Protein AF-A0A6I1KID7-F1 (afdb_monomer)

Secondary structure (DSSP, 8-state):
-HHHHHHHHHHHHTTSSSSHHHHHHHHHHHHHHHHHHHHHHHHHHHHHHHHHHHHH---HHHHHHHHHHHHHHHHHHHHHHHHHHT-

Foldseek 3Di:
DVVVVVVVVVVVVVVPPPDPVVVVVVVVLVVVLVVLVVVLVVLVVVLVVLVVVVVVDVDPVSVVVNVVSVVVSVVSVVVSVVSVVVD

Mean predicted aligned error: 11.1 Å

Radius of gyration: 25.12 Å; Cα contacts (8 Å, |Δi|>4): 26; chains: 1; bounding box: 54×16×75 Å

Structure (mmCIF, N/CA/C/O backbone):
data_AF-A0A6I1KID7-F1
#
_entry.id   AF-A0A6I1KID7-F1
#
loop_
_atom_site.group_PDB
_atom_site.id
_atom_site.type_symbol
_atom_site.label_atom_id
_atom_site.label_alt_id
_atom_site.label_comp_id
_atom_site.label_asym_id
_atom_site.label_entity_id
_atom_site.label_seq_id
_atom_site.pdbx_PDB_ins_code
_atom_site.Cartn_x
_atom_site.Cartn_y
_atom_site.Cartn_z
_atom_site.occupancy
_atom_site.B_iso_or_equiv
_atom_site.auth_seq_id
_atom_site.auth_comp_id
_atom_site.auth_asym_id
_atom_site.auth_atom_id
_atom_site.pdbx_PDB_model_num
ATOM 1 N N . MET A 1 1 ? 35.363 1.484 -56.879 1.00 53.66 1 MET A N 1
ATOM 2 C CA . MET A 1 1 ? 35.778 1.434 -55.453 1.00 53.66 1 MET A CA 1
ATOM 3 C C . MET A 1 1 ? 35.250 2.615 -54.632 1.00 53.66 1 MET A C 1
ATOM 5 O O . MET A 1 1 ? 34.654 2.371 -53.594 1.00 53.66 1 MET A O 1
ATOM 9 N N . LYS A 1 2 ? 35.340 3.865 -55.117 1.00 46.28 2 LYS A N 1
ATOM 10 C CA . LYS A 1 2 ? 34.871 5.075 -54.400 1.00 46.28 2 LYS A CA 1
ATOM 11 C C . LYS A 1 2 ? 33.395 5.042 -53.942 1.00 46.28 2 LYS A C 1
ATOM 13 O O . LYS A 1 2 ? 33.104 5.415 -52.818 1.00 46.28 2 LYS A O 1
ATOM 18 N N . LYS A 1 3 ? 32.476 4.500 -54.756 1.00 45.19 3 LYS A N 1
ATOM 19 C CA . LYS A 1 3 ? 31.036 4.407 -54.418 1.00 45.19 3 LYS A CA 1
ATOM 20 C C . LYS A 1 3 ? 30.708 3.408 -53.292 1.00 45.19 3 LYS A C 1
ATOM 22 O O . LYS A 1 3 ? 29.739 3.608 -52.578 1.00 45.19 3 LYS A O 1
ATOM 27 N N . ARG A 1 4 ? 31.520 2.355 -53.110 1.00 54.28 4 ARG A N 1
ATOM 28 C CA . ARG A 1 4 ? 31.323 1.336 -52.056 1.00 54.28 4 ARG A CA 1
ATOM 29 C C . ARG A 1 4 ? 31.806 1.818 -50.685 1.00 54.28 4 ARG A C 1
ATOM 31 O O . ARG A 1 4 ? 31.202 1.473 -49.682 1.00 54.28 4 ARG A O 1
AT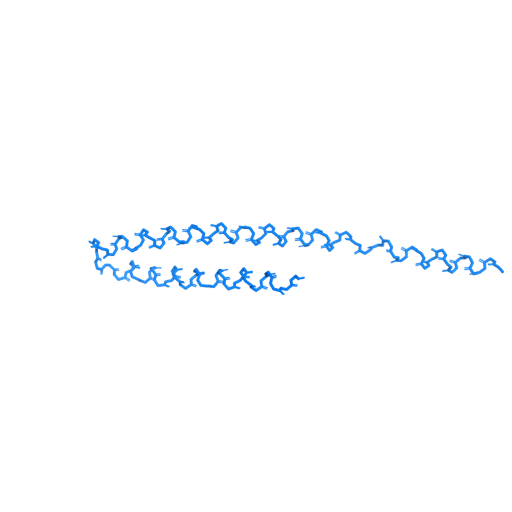OM 38 N N . ILE A 1 5 ? 32.844 2.657 -50.664 1.00 58.19 5 ILE A N 1
ATOM 39 C CA . ILE A 1 5 ? 33.367 3.282 -49.439 1.00 58.19 5 ILE A CA 1
ATOM 40 C C . ILE A 1 5 ? 32.379 4.335 -48.919 1.00 58.19 5 ILE A C 1
ATOM 42 O O . ILE A 1 5 ? 32.095 4.364 -47.728 1.00 58.19 5 ILE A O 1
ATOM 46 N N . VAL A 1 6 ? 31.781 5.133 -49.813 1.00 55.81 6 VAL A N 1
ATOM 47 C CA . VAL A 1 6 ? 30.737 6.105 -49.439 1.00 55.81 6 VAL A CA 1
ATOM 48 C C . VAL A 1 6 ? 29.489 5.397 -48.900 1.00 55.81 6 VAL A C 1
ATOM 50 O O . VAL A 1 6 ? 28.951 5.809 -47.880 1.00 55.81 6 VAL A O 1
ATOM 53 N N . LEU A 1 7 ? 29.067 4.289 -49.520 1.00 48.38 7 LEU A N 1
ATOM 54 C CA . LEU A 1 7 ? 27.907 3.527 -49.047 1.00 48.38 7 LEU A CA 1
ATOM 55 C C . LEU A 1 7 ? 28.153 2.871 -47.674 1.00 48.38 7 LEU A C 1
ATOM 57 O O . LEU A 1 7 ? 27.261 2.868 -46.832 1.00 48.38 7 LEU A O 1
ATOM 61 N N . ALA A 1 8 ? 29.369 2.374 -47.419 1.00 55.41 8 ALA A N 1
ATOM 62 C CA . ALA A 1 8 ? 29.751 1.801 -46.126 1.00 55.41 8 ALA A CA 1
ATOM 63 C C . ALA A 1 8 ? 29.873 2.863 -45.014 1.00 55.41 8 ALA A C 1
ATOM 65 O O . ALA A 1 8 ? 29.474 2.612 -43.878 1.00 55.41 8 ALA A O 1
ATOM 66 N N . ALA A 1 9 ? 30.362 4.064 -45.337 1.00 55.28 9 ALA A N 1
ATOM 67 C CA . ALA A 1 9 ? 30.477 5.168 -44.382 1.00 55.28 9 ALA A CA 1
ATOM 68 C C . ALA A 1 9 ? 29.106 5.727 -43.952 1.00 55.28 9 ALA A C 1
ATOM 70 O O . ALA A 1 9 ? 28.919 6.063 -42.785 1.00 55.28 9 ALA A O 1
ATOM 71 N N . VAL A 1 10 ? 28.126 5.767 -44.861 1.00 55.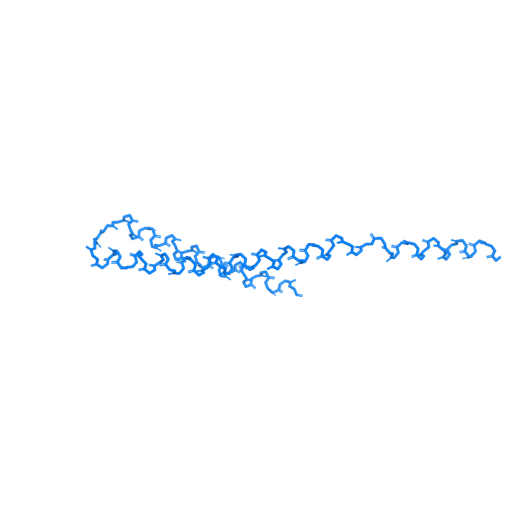88 10 VAL A N 1
ATOM 72 C CA . VAL A 1 10 ? 26.757 6.217 -44.545 1.00 55.88 10 VAL A CA 1
ATOM 73 C C . VAL A 1 10 ? 25.999 5.177 -43.707 1.00 55.88 10 VAL A C 1
ATOM 75 O O . VAL A 1 10 ? 25.278 5.552 -42.787 1.00 55.88 10 VAL A O 1
ATOM 78 N N . MET A 1 11 ? 26.213 3.878 -43.948 1.00 52.56 11 MET A N 1
ATOM 79 C CA . MET A 1 11 ? 25.592 2.802 -43.155 1.00 52.56 11 MET A CA 1
ATOM 80 C C . MET A 1 11 ? 26.156 2.695 -41.726 1.00 52.56 11 MET A C 1
ATOM 82 O O . MET A 1 11 ? 25.425 2.371 -40.797 1.00 52.56 11 MET A O 1
ATOM 86 N N . SER A 1 12 ? 27.436 3.027 -41.529 1.00 53.22 12 SER A N 1
ATOM 87 C CA . SER A 1 12 ? 28.073 3.073 -40.202 1.00 53.22 12 SER A CA 1
ATOM 88 C C . SER A 1 12 ? 27.516 4.200 -39.311 1.00 53.22 12 SER A C 1
ATOM 90 O O . SER A 1 12 ? 27.349 4.029 -38.104 1.00 53.22 12 SER A O 1
ATOM 92 N N . CYS A 1 13 ? 27.141 5.337 -39.907 1.00 47.44 13 CYS A N 1
ATOM 93 C CA . CYS A 1 13 ? 26.644 6.510 -39.177 1.00 47.44 13 CYS A CA 1
ATOM 94 C C . CYS A 1 13 ? 25.206 6.347 -38.637 1.00 47.44 13 CYS A C 1
ATOM 96 O O . CYS A 1 13 ? 24.819 7.023 -37.687 1.00 47.44 13 CYS A O 1
ATOM 98 N N . LEU A 1 14 ? 24.415 5.432 -39.207 1.00 51.34 14 LEU A N 1
ATOM 99 C CA . LEU A 1 14 ? 23.032 5.165 -38.786 1.00 51.34 14 LEU A CA 1
ATOM 100 C C . LEU A 1 14 ? 22.928 4.300 -37.520 1.00 51.34 14 LEU A C 1
ATOM 102 O O . LEU A 1 14 ? 21.865 4.253 -36.909 1.00 51.34 14 LEU A O 1
ATOM 106 N N . MET A 1 15 ? 24.020 3.656 -37.099 1.00 53.16 15 MET A N 1
ATOM 107 C CA . MET A 1 15 ? 24.031 2.758 -35.936 1.00 53.16 15 MET A CA 1
ATOM 108 C C . MET A 1 15 ? 24.453 3.442 -34.627 1.00 53.16 15 MET A C 1
ATOM 110 O O . MET A 1 15 ? 24.379 2.827 -33.568 1.00 53.16 15 MET A O 1
ATOM 114 N N . PHE A 1 16 ? 24.865 4.715 -34.672 1.00 51.84 16 PHE A N 1
ATOM 115 C CA . PHE A 1 16 ? 25.296 5.472 -33.487 1.00 51.84 16 PHE A CA 1
ATOM 116 C C . PHE A 1 16 ? 24.263 6.483 -32.968 1.00 51.84 16 PHE A C 1
ATOM 118 O O . PHE 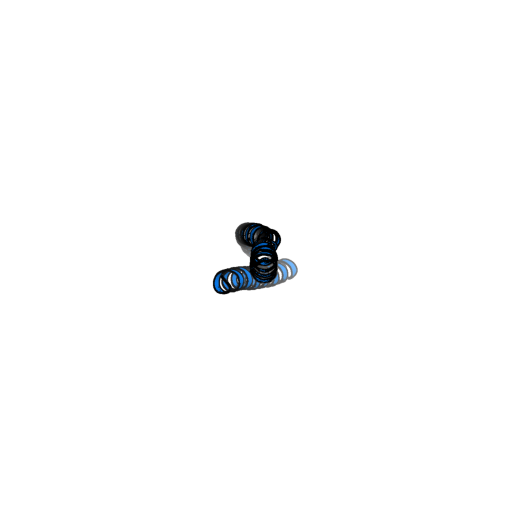A 1 16 ? 24.470 7.078 -31.914 1.00 51.84 16 PHE A O 1
ATOM 125 N N . ALA A 1 17 ? 23.142 6.679 -33.667 1.00 49.78 17 ALA A N 1
ATOM 126 C CA . ALA A 1 17 ? 22.187 7.742 -33.345 1.00 49.78 17 ALA A CA 1
ATOM 127 C C . ALA A 1 17 ? 21.040 7.331 -32.398 1.00 49.78 17 ALA A C 1
ATOM 129 O O . ALA A 1 17 ? 20.190 8.165 -32.099 1.00 49.78 17 ALA A O 1
ATOM 130 N N . SER A 1 18 ? 20.966 6.080 -31.929 1.00 52.66 18 SER A N 1
ATOM 131 C CA . SER A 1 18 ? 19.729 5.569 -31.312 1.00 52.66 18 SER A CA 1
ATOM 132 C C . SER A 1 18 ? 19.757 5.298 -29.806 1.00 52.66 18 SER A C 1
ATOM 134 O O . SER A 1 18 ? 18.697 5.030 -29.257 1.00 52.66 18 SER A O 1
ATOM 136 N N . THR A 1 19 ? 20.892 5.361 -29.103 1.00 55.53 19 THR A N 1
ATOM 137 C CA . THR A 1 19 ? 20.973 4.772 -27.746 1.00 55.53 19 THR A CA 1
ATOM 138 C C . THR A 1 19 ? 20.694 5.723 -26.578 1.00 55.53 19 THR A C 1
ATOM 140 O O . THR A 1 19 ? 20.441 5.255 -25.471 1.00 55.53 19 THR A O 1
ATOM 143 N N . THR A 1 20 ? 20.688 7.046 -26.766 1.00 56.56 20 THR A N 1
ATOM 144 C CA . THR A 1 20 ? 20.573 7.989 -25.633 1.00 56.56 20 THR A CA 1
ATOM 145 C C . THR A 1 20 ? 19.168 8.121 -25.019 1.00 56.56 20 THR A C 1
ATOM 147 O O . THR A 1 20 ? 19.086 8.155 -23.789 1.00 56.56 20 THR A O 1
ATOM 150 N N . PRO A 1 21 ? 18.045 8.134 -25.772 1.00 61.06 21 PRO A N 1
ATOM 151 C CA . PRO A 1 21 ? 16.723 8.327 -25.163 1.00 61.06 21 PRO A CA 1
ATOM 152 C C . PRO A 1 21 ? 16.261 7.110 -24.352 1.00 61.06 21 PRO A C 1
ATOM 154 O O . PRO A 1 21 ? 15.528 7.245 -23.378 1.00 61.06 21 PRO A O 1
ATOM 157 N N . GLN A 1 22 ? 16.698 5.913 -24.748 1.00 60.31 22 GLN A N 1
ATOM 158 C CA . GLN A 1 22 ? 16.277 4.647 -24.143 1.00 60.31 22 GLN A CA 1
ATOM 159 C C . GLN A 1 22 ? 16.934 4.413 -22.780 1.00 60.31 22 GLN A C 1
ATOM 161 O O . GLN A 1 22 ? 16.273 3.932 -21.864 1.00 60.31 22 GLN A O 1
ATOM 166 N N . VAL A 1 23 ? 18.202 4.807 -22.619 1.00 62.56 23 VAL A N 1
ATOM 167 C CA . VAL A 1 23 ? 18.913 4.705 -21.334 1.00 62.56 23 VAL A CA 1
ATOM 168 C C . VAL A 1 23 ? 18.298 5.652 -20.302 1.00 62.56 23 VAL A C 1
ATOM 170 O O . VAL A 1 23 ? 17.996 5.229 -19.189 1.00 62.56 23 VAL A O 1
ATOM 173 N N . LEU A 1 24 ? 18.018 6.902 -20.691 1.00 63.75 24 LEU A N 1
ATOM 174 C CA . LEU A 1 24 ? 17.363 7.869 -19.805 1.00 63.75 24 LEU A CA 1
ATOM 175 C C . LEU A 1 24 ? 15.937 7.433 -19.435 1.00 63.75 24 LEU A C 1
ATOM 177 O O . LEU A 1 24 ? 15.534 7.590 -18.283 1.00 63.75 24 LEU A O 1
ATOM 181 N N . ALA A 1 25 ? 15.182 6.852 -20.373 1.00 66.62 25 ALA A N 1
ATOM 182 C CA . ALA A 1 25 ? 13.855 6.305 -20.092 1.00 66.62 25 ALA A CA 1
ATOM 183 C C . ALA A 1 25 ? 13.898 5.127 -19.095 1.00 66.62 25 ALA A C 1
ATOM 185 O O . ALA A 1 25 ? 13.022 5.022 -18.233 1.00 66.62 25 ALA A O 1
ATOM 186 N N . ASP A 1 26 ? 14.922 4.270 -19.164 1.00 76.56 26 ASP A N 1
ATOM 187 C CA . ASP A 1 26 ? 15.097 3.158 -18.220 1.00 76.56 26 ASP A CA 1
ATOM 188 C C . ASP A 1 26 ? 15.489 3.638 -16.809 1.00 76.56 26 ASP A C 1
ATOM 190 O O . ASP A 1 26 ? 14.989 3.098 -15.816 1.00 76.56 26 ASP A O 1
ATOM 194 N N . GLU A 1 27 ? 16.326 4.676 -16.692 1.00 75.31 27 GLU A N 1
ATOM 195 C CA . GLU A 1 27 ? 16.677 5.272 -15.393 1.00 75.31 27 GLU A CA 1
ATOM 196 C C . GLU A 1 27 ? 15.475 5.932 -14.708 1.00 75.31 27 GLU A C 1
ATOM 198 O O . GLU A 1 27 ? 15.163 5.583 -13.565 1.00 75.31 27 GLU A O 1
ATOM 203 N N . HIS A 1 28 ? 14.727 6.785 -15.417 1.00 79.56 28 HIS A N 1
ATOM 204 C CA . HIS A 1 28 ? 13.519 7.415 -14.866 1.00 79.56 28 HIS A CA 1
ATOM 205 C C . HIS A 1 28 ? 12.462 6.371 -14.475 1.00 79.56 28 HIS A C 1
ATOM 207 O O . HIS A 1 28 ? 11.764 6.524 -13.472 1.00 79.56 28 HIS A O 1
ATOM 213 N N . SER A 1 29 ? 12.364 5.266 -15.224 1.00 85.62 29 SER A N 1
ATOM 214 C CA . SER A 1 29 ? 11.488 4.146 -14.868 1.00 85.62 29 SER A CA 1
ATOM 215 C C . SER A 1 29 ? 11.893 3.493 -13.535 1.00 85.62 29 SER A C 1
ATOM 217 O O . SER A 1 29 ? 11.030 3.219 -12.695 1.00 85.62 29 SER A O 1
ATOM 219 N N . LYS A 1 30 ? 13.197 3.284 -13.283 1.00 89.62 30 LYS A N 1
ATOM 220 C CA . LYS A 1 30 ? 13.701 2.733 -12.004 1.00 89.62 30 LYS A CA 1
ATOM 221 C C . LYS A 1 30 ? 13.440 3.677 -10.831 1.00 89.62 30 LYS A C 1
ATOM 223 O O . LYS A 1 30 ? 13.034 3.223 -9.755 1.00 89.62 30 LYS A O 1
ATOM 228 N N . GLU A 1 31 ? 13.651 4.973 -11.032 1.00 92.25 31 GLU A N 1
ATOM 229 C CA . GLU A 1 31 ? 13.373 5.989 -10.017 1.00 92.25 31 GLU A CA 1
ATOM 230 C C . GLU A 1 31 ? 11.871 6.059 -9.699 1.00 92.25 31 GLU A C 1
ATOM 232 O O . GLU A 1 31 ? 11.480 5.990 -8.532 1.00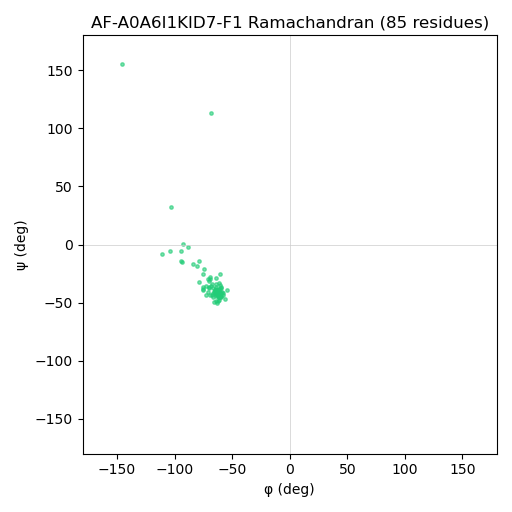 92.25 31 GLU A O 1
ATOM 237 N N . GLY A 1 32 ? 11.013 6.036 -10.724 1.00 93.00 32 GLY A N 1
ATOM 238 C CA . GLY A 1 32 ? 9.560 5.959 -10.561 1.00 93.00 32 GLY A CA 1
ATOM 239 C C . GLY A 1 32 ? 9.113 4.743 -9.740 1.00 93.00 32 GLY A C 1
ATOM 240 O O . GLY A 1 32 ? 8.349 4.888 -8.783 1.00 93.00 32 GLY A O 1
ATOM 241 N N . ILE A 1 33 ? 9.641 3.547 -10.036 1.00 94.56 33 ILE A N 1
ATOM 242 C CA . ILE A 1 33 ? 9.376 2.335 -9.235 1.00 94.56 33 ILE A CA 1
ATOM 243 C C . ILE A 1 33 ? 9.819 2.536 -7.778 1.00 94.56 33 ILE A C 1
ATOM 245 O O . ILE A 1 33 ? 9.111 2.135 -6.849 1.00 94.56 33 ILE A O 1
ATOM 249 N N . THR A 1 34 ? 10.968 3.178 -7.560 1.00 95.94 34 THR A N 1
ATOM 250 C CA . THR A 1 34 ? 11.489 3.473 -6.218 1.00 95.94 34 THR A CA 1
ATOM 251 C C . THR A 1 34 ? 10.556 4.406 -5.444 1.00 95.94 34 THR A C 1
ATOM 253 O O . THR A 1 34 ? 10.239 4.125 -4.284 1.00 95.94 34 THR A O 1
ATOM 256 N N . HIS A 1 35 ? 10.031 5.456 -6.078 1.00 96.75 35 HIS A N 1
ATOM 257 C CA . HIS A 1 35 ? 9.038 6.336 -5.457 1.00 96.75 35 HIS A CA 1
ATOM 258 C C . HIS A 1 35 ? 7.754 5.596 -5.083 1.00 96.75 35 HIS A C 1
ATOM 260 O O . HIS A 1 35 ? 7.262 5.768 -3.966 1.00 96.75 35 HIS A O 1
ATOM 266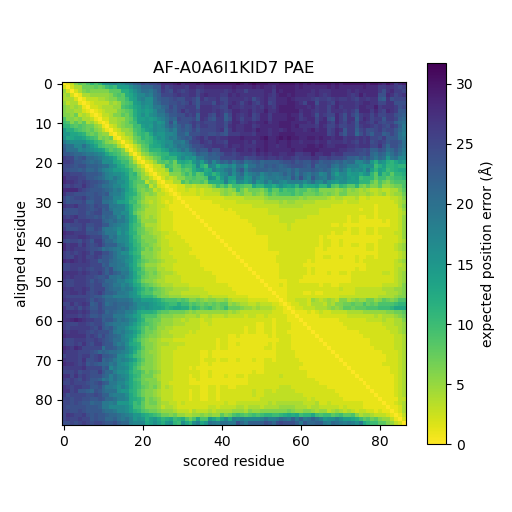 N N . VAL A 1 36 ? 7.243 4.715 -5.950 1.00 96.81 36 VAL A N 1
ATOM 267 C CA . VAL A 1 36 ? 6.046 3.918 -5.634 1.00 96.81 36 VAL A CA 1
ATOM 268 C C . VAL A 1 36 ? 6.314 2.955 -4.471 1.00 96.81 36 VAL A C 1
ATOM 270 O O . VAL A 1 36 ? 5.476 2.831 -3.578 1.00 96.81 36 VAL A O 1
ATOM 273 N N . LYS A 1 37 ? 7.495 2.323 -4.401 1.00 97.56 37 LYS A N 1
ATOM 274 C CA . LYS A 1 37 ? 7.889 1.488 -3.248 1.00 97.56 37 LYS A CA 1
ATOM 275 C C . LYS A 1 37 ? 7.938 2.286 -1.943 1.00 97.56 37 LYS A C 1
ATOM 277 O O . LYS A 1 37 ? 7.518 1.779 -0.903 1.00 97.56 37 LYS A O 1
ATOM 282 N N . THR A 1 38 ? 8.406 3.529 -1.983 1.00 97.88 38 THR A N 1
ATOM 283 C CA . THR A 1 38 ? 8.373 4.432 -0.824 1.00 97.88 38 THR A CA 1
ATOM 284 C C . THR A 1 38 ? 6.939 4.826 -0.458 1.00 97.88 38 THR A C 1
ATOM 286 O O . THR A 1 38 ? 6.564 4.737 0.710 1.00 97.88 38 THR A O 1
ATOM 289 N N . ALA A 1 39 ? 6.095 5.153 -1.440 1.00 96.38 39 ALA A N 1
ATOM 290 C CA . ALA A 1 39 ? 4.677 5.441 -1.219 1.00 96.38 39 ALA A CA 1
ATOM 291 C C . ALA A 1 39 ? 3.925 4.249 -0.599 1.00 96.38 39 ALA A C 1
ATOM 293 O O . ALA A 1 39 ? 3.090 4.443 0.281 1.00 96.38 39 ALA A O 1
ATOM 294 N N . 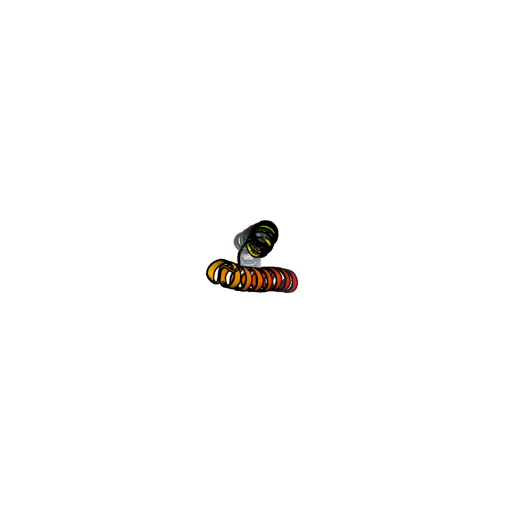ILE A 1 40 ? 4.260 3.010 -0.983 1.00 98.50 40 ILE A N 1
ATOM 295 C CA . ILE A 1 40 ? 3.723 1.785 -0.368 1.00 98.50 40 ILE A CA 1
ATOM 296 C C . ILE A 1 40 ? 4.025 1.740 1.134 1.00 98.50 40 ILE A C 1
ATOM 298 O O . ILE A 1 40 ? 3.124 1.424 1.910 1.00 98.50 40 ILE A O 1
ATOM 302 N N . LYS A 1 41 ? 5.248 2.087 1.559 1.00 98.44 41 LYS A N 1
ATOM 303 C CA . LYS A 1 41 ? 5.608 2.126 2.988 1.00 98.44 41 LYS A CA 1
ATOM 304 C C . LYS A 1 41 ? 4.754 3.146 3.744 1.00 98.44 41 LYS A C 1
ATOM 306 O O . LYS A 1 41 ? 4.205 2.817 4.791 1.00 98.44 41 LYS A O 1
ATOM 311 N N . TYR A 1 42 ? 4.582 4.346 3.187 1.00 98.12 42 TYR A N 1
ATOM 312 C CA . TYR A 1 42 ? 3.734 5.376 3.794 1.00 98.12 42 TYR A CA 1
ATOM 313 C C . TYR A 1 42 ? 2.256 4.977 3.838 1.00 98.12 42 TYR A C 1
ATOM 315 O O . TYR A 1 42 ? 1.596 5.204 4.847 1.00 98.12 42 TYR A O 1
ATOM 323 N N . LEU A 1 43 ? 1.740 4.324 2.792 1.00 98.19 43 LEU A N 1
ATOM 324 C CA . LEU A 1 43 ? 0.379 3.781 2.791 1.00 98.19 43 LEU A CA 1
ATOM 325 C C . LEU A 1 43 ? 0.189 2.719 3.876 1.00 98.19 43 LEU A C 1
ATOM 327 O O . LEU A 1 43 ? -0.844 2.712 4.537 1.00 98.19 43 LEU A O 1
ATOM 331 N N . GLN A 1 44 ? 1.167 1.831 4.073 1.00 98.62 44 GLN A N 1
ATOM 332 C CA . GLN A 1 44 ? 1.109 0.826 5.135 1.00 98.62 44 GLN A CA 1
ATOM 333 C C . GLN A 1 44 ? 1.075 1.472 6.522 1.00 98.62 44 GLN A C 1
ATOM 335 O O . GLN A 1 44 ? 0.307 1.023 7.366 1.00 98.62 44 GLN A O 1
ATOM 340 N N . GLU A 1 45 ? 1.852 2.531 6.747 1.00 98.56 45 GLU A N 1
ATOM 341 C CA . GLU A 1 45 ? 1.833 3.256 8.021 1.00 98.56 45 GLU A CA 1
ATOM 342 C C . GLU A 1 45 ? 0.518 4.019 8.231 1.00 98.56 45 GLU A C 1
ATOM 344 O O . GLU A 1 45 ? -0.098 3.922 9.289 1.00 98.56 45 GLU A O 1
ATOM 349 N N . GLY A 1 46 ? 0.013 4.691 7.193 1.00 97.88 46 GLY A N 1
ATOM 350 C CA . GLY A 1 46 ? -1.296 5.344 7.234 1.00 97.88 46 GLY A CA 1
ATOM 351 C C . GLY A 1 46 ? -2.440 4.366 7.523 1.00 97.88 46 GLY A C 1
ATOM 352 O O . GLY A 1 46 ? -3.350 4.690 8.280 1.00 97.88 46 GLY A O 1
ATOM 353 N N . ILE A 1 47 ? -2.372 3.145 6.982 1.00 98.62 47 ILE A N 1
ATOM 354 C CA . ILE A 1 47 ? -3.324 2.070 7.296 1.00 98.62 47 ILE A CA 1
ATOM 355 C C . ILE A 1 47 ? -3.273 1.707 8.781 1.00 98.62 47 ILE A C 1
ATOM 357 O O . ILE A 1 47 ? -4.335 1.625 9.389 1.00 98.62 47 ILE A O 1
ATOM 361 N N . LYS A 1 48 ? -2.083 1.554 9.380 1.00 98.31 48 LYS A N 1
ATOM 362 C CA . LYS A 1 48 ? -1.965 1.264 10.821 1.00 98.31 48 LYS A CA 1
ATOM 363 C C . LYS A 1 48 ? -2.599 2.360 11.676 1.00 98.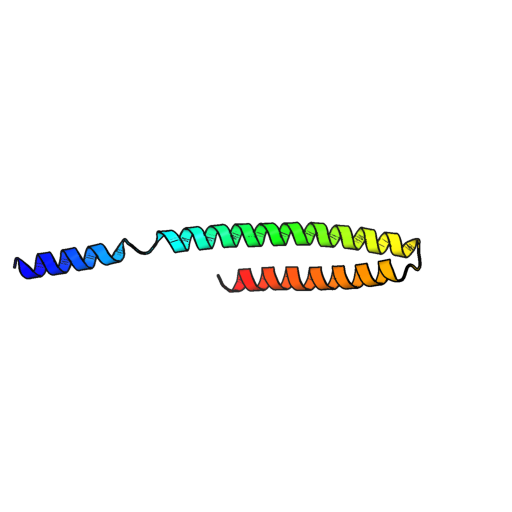31 48 LYS A C 1
ATOM 365 O O . LYS A 1 48 ? -3.295 2.054 12.636 1.00 98.31 48 LYS A O 1
ATOM 370 N N . HIS A 1 49 ? -2.391 3.630 11.324 1.00 96.94 49 HIS A N 1
ATOM 371 C CA . HIS A 1 49 ? -3.012 4.744 12.045 1.00 96.94 49 HIS A CA 1
ATOM 372 C C . HIS A 1 49 ? -4.539 4.748 11.916 1.00 96.94 49 HIS A C 1
ATOM 374 O O . HIS A 1 49 ? -5.231 5.015 12.895 1.00 96.94 49 HIS A O 1
ATOM 380 N N . LEU A 1 50 ? -5.071 4.422 10.736 1.00 97.69 50 LEU A N 1
ATOM 381 C CA . LEU A 1 50 ? -6.514 4.281 10.536 1.00 97.69 50 LEU A CA 1
ATOM 382 C C . LEU A 1 50 ? -7.088 3.101 11.329 1.00 97.69 50 LEU A C 1
ATOM 384 O O . LEU A 1 50 ? -8.152 3.238 11.922 1.00 97.69 50 LEU A O 1
ATOM 388 N N . GLU A 1 51 ? -6.385 1.968 11.368 1.00 97.25 51 GLU A N 1
ATOM 389 C CA . GLU A 1 51 ? -6.771 0.804 12.175 1.00 97.25 51 GLU A CA 1
ATOM 390 C C . GLU A 1 51 ? -6.790 1.156 13.669 1.00 97.25 51 GLU A C 1
ATOM 392 O O . GLU A 1 51 ? -7.812 0.954 14.315 1.00 97.25 51 GLU A O 1
ATOM 397 N N . ALA A 1 52 ? -5.743 1.804 14.188 1.00 96.19 52 ALA A N 1
ATOM 398 C CA . ALA A 1 52 ? -5.702 2.273 15.576 1.00 96.19 52 ALA A CA 1
ATOM 399 C C . ALA A 1 52 ? -6.810 3.299 15.896 1.00 96.19 52 ALA A C 1
ATOM 401 O O . ALA A 1 52 ? -7.418 3.261 16.963 1.00 96.19 52 ALA A O 1
ATOM 402 N N . SER A 1 53 ? -7.127 4.203 14.963 1.00 95.44 53 SER A N 1
ATOM 403 C CA . SER A 1 53 ? -8.239 5.152 15.125 1.00 95.44 53 SER A CA 1
ATOM 404 C C . SER A 1 53 ? -9.604 4.459 15.211 1.00 95.44 53 SER A C 1
ATOM 406 O O . SER A 1 53 ? -10.522 4.993 15.835 1.00 95.44 53 SER A O 1
ATOM 408 N N . LEU A 1 54 ? -9.763 3.296 14.579 1.00 96.81 54 LEU A N 1
ATOM 409 C CA . LEU A 1 54 ? -11.000 2.510 14.601 1.00 96.81 54 LEU A CA 1
ATOM 410 C C . LEU A 1 54 ? -11.111 1.607 15.834 1.00 96.81 54 LEU A C 1
ATOM 412 O O . LEU A 1 54 ? -12.205 1.179 16.180 1.00 96.81 54 LEU A O 1
ATOM 416 N N . GLU A 1 55 ? -10.015 1.358 16.549 1.00 96.31 55 GLU A N 1
ATOM 417 C CA . GLU A 1 55 ? -10.084 0.747 17.884 1.00 96.31 55 GLU A CA 1
ATOM 418 C C . GLU A 1 55 ? -10.690 1.713 18.913 1.00 96.31 55 GLU A C 1
ATOM 420 O O . GLU A 1 55 ? -11.349 1.289 19.860 1.00 96.31 55 GLU A O 1
ATOM 425 N N . ALA A 1 56 ? -10.497 3.021 18.713 1.00 94.50 56 ALA A N 1
ATOM 426 C CA . ALA A 1 56 ? -10.992 4.066 19.606 1.00 94.50 56 ALA A CA 1
ATOM 427 C C . ALA A 1 56 ? -12.352 4.656 19.191 1.00 94.50 56 ALA A C 1
ATOM 429 O O . ALA A 1 56 ? -12.967 5.380 19.976 1.00 94.50 56 ALA A O 1
ATOM 430 N N . THR A 1 57 ? -12.817 4.408 17.961 1.00 93.75 57 THR A N 1
ATOM 431 C CA . THR A 1 57 ? -14.010 5.060 17.394 1.00 93.75 57 THR A CA 1
ATOM 432 C C . THR A 1 57 ? -14.781 4.122 16.466 1.00 93.75 57 THR A C 1
ATOM 434 O O . THR A 1 57 ? -14.203 3.242 15.844 1.00 93.75 57 THR A O 1
ATOM 437 N N . THR A 1 58 ? -16.078 4.366 16.287 1.00 92.00 58 THR A N 1
ATOM 438 C CA . THR A 1 58 ? -16.904 3.728 15.243 1.00 92.00 58 THR A CA 1
ATOM 439 C C . THR A 1 58 ? -17.162 4.677 14.066 1.00 92.00 58 THR A C 1
ATOM 441 O O . THR A 1 58 ? -18.228 4.667 13.448 1.00 92.00 58 THR A O 1
ATOM 444 N N . ASP A 1 59 ? -16.201 5.559 13.773 1.00 95.19 59 ASP A N 1
ATOM 445 C CA . ASP A 1 59 ? -16.350 6.583 12.744 1.00 95.19 59 ASP A CA 1
ATOM 446 C C . ASP A 1 59 ? -16.410 5.956 11.335 1.00 95.19 59 ASP A C 1
ATOM 448 O O . ASP A 1 59 ? -15.437 5.418 10.799 1.00 95.19 59 ASP A O 1
ATOM 452 N N . SER A 1 60 ? -17.574 6.072 10.692 1.00 95.88 60 SER A N 1
ATOM 453 C CA . SER A 1 60 ? -17.801 5.538 9.341 1.00 95.88 60 SER A CA 1
ATOM 454 C C . SER A 1 60 ? -16.881 6.142 8.267 1.00 9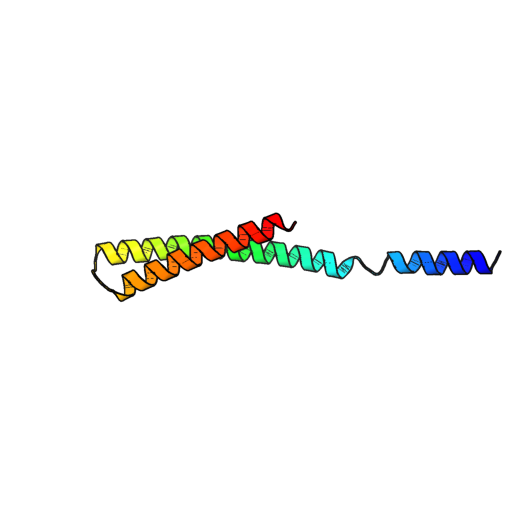5.88 60 SER A C 1
ATOM 456 O O . SER A 1 60 ? -16.638 5.531 7.223 1.00 95.88 60 SER A O 1
ATOM 458 N N . HIS A 1 61 ? -16.371 7.361 8.457 1.00 95.75 61 HIS A N 1
ATOM 459 C CA . HIS A 1 61 ? -15.404 7.976 7.552 1.00 95.75 61 HIS A CA 1
ATOM 460 C C . HIS A 1 61 ? -14.016 7.368 7.730 1.00 95.75 61 HIS A C 1
ATOM 462 O O . HIS A 1 61 ? -13.364 7.114 6.713 1.00 95.75 61 HIS A O 1
ATOM 468 N N . ALA A 1 62 ? -13.607 7.045 8.957 1.00 95.25 62 ALA A N 1
ATOM 469 C CA . ALA A 1 62 ? -12.381 6.292 9.211 1.00 95.25 62 ALA A CA 1
ATOM 470 C C . ALA A 1 62 ? -12.434 4.885 8.579 1.00 95.25 62 ALA A C 1
ATOM 472 O O . ALA A 1 62 ? -11.486 4.482 7.899 1.00 95.25 62 ALA A O 1
ATOM 473 N N . GLU A 1 63 ? -13.566 4.176 8.670 1.00 97.06 63 GLU A N 1
ATOM 474 C CA . GLU A 1 63 ? -13.746 2.868 8.012 1.00 97.06 63 GLU A CA 1
ATOM 475 C C . GLU A 1 63 ? -13.632 2.967 6.483 1.00 97.06 63 GLU A C 1
ATOM 477 O O . GLU A 1 63 ? -12.941 2.170 5.830 1.00 97.06 63 GLU A O 1
ATOM 482 N N . ARG A 1 64 ? -14.280 3.974 5.880 1.00 97.75 64 ARG A N 1
ATOM 483 C CA . ARG A 1 64 ? -14.180 4.220 4.432 1.00 97.75 64 ARG A CA 1
ATOM 484 C C . ARG A 1 64 ? -12.758 4.596 4.025 1.00 97.75 64 ARG A C 1
ATOM 486 O O . ARG A 1 64 ? -12.275 4.087 3.012 1.00 97.75 64 ARG A O 1
ATOM 493 N N . ALA A 1 65 ? -12.080 5.441 4.800 1.00 97.75 65 ALA A N 1
ATOM 494 C CA . ALA A 1 65 ? -10.688 5.806 4.558 1.00 97.75 65 ALA A CA 1
ATOM 495 C C . ALA A 1 65 ? -9.781 4.567 4.585 1.00 97.75 65 ALA A C 1
ATOM 497 O O . ALA A 1 65 ? -8.999 4.368 3.652 1.00 97.75 65 ALA A O 1
ATOM 498 N N . LEU A 1 66 ? -9.959 3.676 5.566 1.00 98.25 66 LEU A N 1
ATOM 499 C CA . LEU A 1 66 ? -9.223 2.413 5.656 1.00 98.25 66 LEU A CA 1
ATOM 500 C C . LEU A 1 66 ? -9.460 1.525 4.426 1.00 98.25 66 LEU A C 1
ATOM 502 O O . LEU A 1 66 ? -8.509 0.989 3.846 1.00 98.25 66 LEU A O 1
ATOM 506 N N . LYS A 1 67 ? -10.713 1.405 3.971 1.00 98.25 67 LYS A N 1
ATOM 507 C CA . LYS A 1 67 ? -11.058 0.656 2.751 1.00 98.25 67 LYS A CA 1
ATOM 508 C C . LYS A 1 67 ? -10.366 1.230 1.511 1.00 98.25 67 LYS A C 1
ATOM 510 O O . LYS A 1 67 ? -9.814 0.469 0.711 1.00 98.25 67 LYS A O 1
ATOM 515 N N . HIS A 1 68 ? -10.372 2.552 1.346 1.00 98.31 68 HIS A N 1
ATOM 516 C CA . HIS A 1 68 ? -9.701 3.212 0.224 1.00 98.31 68 HIS A CA 1
ATOM 517 C C . HIS A 1 68 ? -8.179 3.059 0.291 1.00 98.31 68 HIS A C 1
ATOM 519 O O . HIS A 1 68 ? -7.570 2.727 -0.727 1.00 98.31 68 HIS A O 1
ATOM 525 N N . ALA A 1 69 ? -7.578 3.199 1.472 1.00 98.44 69 ALA A N 1
ATOM 526 C CA . ALA A 1 69 ? -6.143 3.016 1.670 1.00 98.44 69 ALA A CA 1
ATOM 527 C C . ALA A 1 69 ? -5.700 1.578 1.346 1.00 98.44 69 ALA A C 1
ATOM 529 O O . ALA A 1 69 ? -4.730 1.379 0.612 1.00 98.44 69 ALA A O 1
ATOM 530 N N . LYS A 1 70 ? -6.454 0.561 1.792 1.00 98.50 70 LYS A N 1
ATOM 531 C CA . LYS A 1 70 ? -6.192 -0.852 1.458 1.00 98.50 70 LYS A CA 1
ATOM 532 C C . LYS A 1 70 ? -6.303 -1.124 -0.046 1.00 98.50 70 LYS A C 1
ATOM 534 O O . LYS A 1 70 ? -5.471 -1.848 -0.596 1.00 98.50 70 LYS A O 1
ATOM 539 N N . LYS A 1 71 ? -7.281 -0.516 -0.733 1.00 98.50 71 LYS A N 1
ATOM 540 C CA . LYS A 1 71 ? -7.384 -0.598 -2.200 1.00 98.50 71 LYS A CA 1
ATOM 541 C C . LYS A 1 71 ? -6.181 0.065 -2.877 1.00 98.50 71 LYS A C 1
ATOM 543 O O . LYS A 1 71 ? -5.557 -0.567 -3.720 1.00 98.50 71 LYS A O 1
ATOM 548 N N . ALA A 1 72 ? -5.815 1.281 -2.474 1.00 98.31 72 ALA A N 1
ATOM 549 C CA . ALA A 1 72 ? -4.658 1.993 -3.020 1.00 98.31 72 ALA A CA 1
ATOM 550 C C . ALA A 1 72 ? -3.354 1.198 -2.840 1.00 98.31 72 ALA A C 1
ATOM 552 O O . ALA A 1 72 ? -2.570 1.078 -3.778 1.00 98.31 72 ALA A O 1
ATOM 553 N N . LEU A 1 73 ? -3.159 0.573 -1.674 1.00 98.62 73 LEU A N 1
ATOM 554 C CA . LEU A 1 73 ? -2.012 -0.296 -1.410 1.00 98.62 73 LEU A CA 1
ATOM 555 C C . LEU A 1 73 ? -1.962 -1.499 -2.365 1.00 98.62 73 LEU A C 1
ATOM 557 O O . LEU A 1 73 ? -0.886 -1.856 -2.847 1.00 98.62 73 LEU A O 1
ATOM 561 N N . LYS A 1 74 ? -3.111 -2.129 -2.641 1.00 98.31 74 LYS A N 1
ATOM 562 C CA . LYS A 1 74 ? -3.203 -3.238 -3.600 1.00 98.31 74 LYS A CA 1
ATOM 563 C C . LYS A 1 74 ? -2.806 -2.788 -5.008 1.00 98.31 74 LYS A C 1
ATOM 565 O O . LYS A 1 74 ? -1.977 -3.450 -5.628 1.00 98.31 74 LYS A O 1
ATOM 570 N N . GLU A 1 75 ? -3.357 -1.671 -5.482 1.00 98.12 75 GLU A N 1
ATOM 571 C CA . GLU A 1 75 ? -3.057 -1.135 -6.818 1.00 98.12 75 GLU A CA 1
ATOM 572 C C . GLU A 1 75 ? -1.584 -0.720 -6.945 1.00 98.12 75 GLU A C 1
ATOM 574 O O . GLU A 1 75 ? -0.929 -1.058 -7.928 1.00 98.12 75 GLU A O 1
ATOM 579 N N . ALA A 1 76 ? -1.014 -0.080 -5.919 1.00 97.50 76 ALA A N 1
ATOM 580 C CA . ALA A 1 76 ? 0.400 0.293 -5.909 1.00 97.50 76 ALA A CA 1
ATOM 581 C C . ALA A 1 76 ? 1.320 -0.938 -5.983 1.00 97.50 76 ALA A C 1
ATOM 583 O O . ALA A 1 76 ? 2.267 -0.966 -6.771 1.00 97.50 76 ALA A O 1
ATOM 584 N N . LYS A 1 77 ? 1.021 -1.995 -5.212 1.00 97.81 77 LYS A N 1
ATOM 585 C CA . LYS A 1 77 ? 1.767 -3.264 -5.271 1.00 97.81 77 LYS A CA 1
ATOM 586 C C . LYS A 1 77 ? 1.653 -3.934 -6.639 1.00 97.81 77 LYS A C 1
ATOM 588 O O . LYS A 1 77 ? 2.657 -4.417 -7.158 1.00 97.81 77 LYS A O 1
ATOM 593 N N . TRP A 1 78 ? 0.456 -3.950 -7.226 1.00 96.56 78 TRP A N 1
ATOM 594 C CA . TRP A 1 78 ? 0.248 -4.490 -8.570 1.00 96.56 78 TRP A CA 1
ATOM 595 C C . TRP A 1 78 ? 1.014 -3.691 -9.631 1.00 96.56 78 TRP A C 1
ATOM 597 O O . TRP A 1 78 ? 1.647 -4.289 -10.501 1.00 96.56 78 TRP A O 1
ATOM 607 N N . SER A 1 79 ? 1.024 -2.360 -9.525 1.00 95.56 79 SER A N 1
ATOM 608 C CA . SER A 1 79 ? 1.765 -1.480 -10.431 1.00 95.56 79 SER A CA 1
ATOM 609 C C . SER A 1 79 ? 3.267 -1.758 -10.391 1.00 95.56 79 SER A C 1
ATOM 611 O O . SER A 1 79 ? 3.887 -1.855 -11.446 1.00 95.56 79 SER A O 1
ATOM 613 N N . VAL A 1 80 ? 3.851 -1.931 -9.198 1.00 95.81 80 VAL A N 1
ATOM 614 C CA . VAL A 1 80 ? 5.275 -2.283 -9.048 1.00 95.81 80 VAL A CA 1
ATOM 615 C C . VAL A 1 80 ? 5.560 -3.653 -9.657 1.00 95.81 80 VAL A C 1
ATOM 61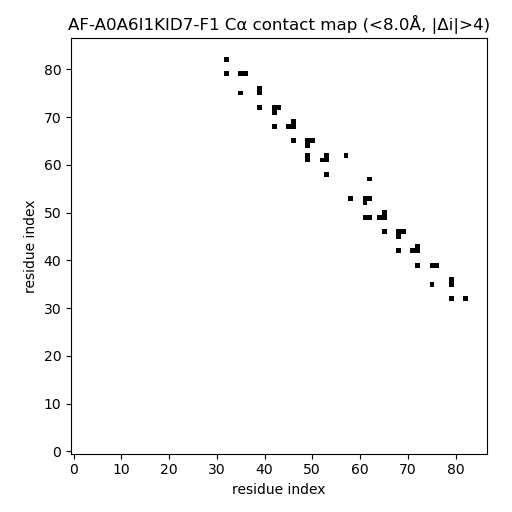7 O O . VAL A 1 80 ? 6.448 -3.771 -10.495 1.00 95.81 80 VAL A O 1
ATOM 620 N N . ALA A 1 81 ? 4.769 -4.670 -9.304 1.00 94.69 81 ALA A N 1
ATOM 621 C CA . ALA A 1 81 ? 4.960 -6.023 -9.823 1.00 94.69 81 ALA A CA 1
ATOM 622 C C . ALA A 1 81 ? 4.817 -6.095 -11.352 1.00 94.69 81 ALA A C 1
ATOM 624 O O . ALA A 1 81 ? 5.481 -6.899 -12.000 1.00 94.69 81 ALA A O 1
ATOM 625 N N . SER A 1 82 ? 3.946 -5.270 -11.935 1.00 92.00 82 SER A N 1
ATOM 626 C CA . SER A 1 82 ? 3.768 -5.191 -13.387 1.00 92.00 82 SER A CA 1
ATOM 627 C C . SER A 1 82 ? 4.946 -4.486 -14.053 1.00 92.00 82 SER A C 1
ATOM 629 O O . SER A 1 82 ? 5.459 -4.984 -15.048 1.00 92.00 82 SER A O 1
ATOM 631 N N . ALA A 1 83 ? 5.425 -3.381 -13.478 1.00 89.06 83 ALA A N 1
ATOM 632 C CA . ALA A 1 83 ? 6.582 -2.654 -13.995 1.00 89.06 83 ALA A CA 1
ATOM 633 C C . ALA A 1 83 ? 7.879 -3.484 -13.946 1.00 89.06 83 ALA A C 1
ATOM 635 O O . ALA A 1 83 ? 8.711 -3.379 -14.842 1.00 89.06 83 ALA A O 1
ATOM 636 N N . GLU A 1 84 ? 8.041 -4.337 -12.933 1.00 87.00 84 GLU A N 1
ATOM 637 C CA . GLU A 1 84 ? 9.211 -5.215 -12.796 1.00 87.00 84 GLU A CA 1
ATOM 638 C C . GLU A 1 84 ? 9.192 -6.414 -13.760 1.00 87.00 84 GLU A C 1
ATOM 640 O O . GLU A 1 84 ? 10.255 -6.909 -14.111 1.00 87.00 84 GLU A O 1
ATOM 645 N N . LYS A 1 85 ? 8.014 -6.867 -14.217 1.00 83.25 85 LYS A N 1
ATOM 646 C CA . LYS A 1 85 ? 7.869 -7.988 -15.173 1.00 83.25 85 LYS A CA 1
ATOM 647 C C . LYS A 1 85 ? 8.096 -7.610 -16.637 1.00 83.25 85 LYS A C 1
ATOM 649 O O . LYS A 1 85 ? 8.236 -8.498 -17.468 1.00 83.25 85 LYS A O 1
ATOM 654 N N . VAL A 1 86 ? 8.020 -6.320 -16.963 1.00 65.62 86 VAL A N 1
ATOM 655 C CA . VAL A 1 86 ? 8.145 -5.800 -18.338 1.00 65.62 86 VAL A CA 1
ATOM 656 C C . VAL A 1 86 ? 9.614 -5.500 -18.698 1.00 65.62 86 VAL A C 1
ATOM 658 O O . VAL A 1 86 ? 9.899 -5.127 -19.833 1.00 65.62 86 VAL A O 1
ATOM 661 N N . LYS A 1 87 ? 10.547 -5.687 -17.754 1.00 53.88 87 LYS A N 1
ATOM 662 C CA . LYS A 1 87 ? 12.000 -5.639 -17.982 1.00 53.88 87 LYS A CA 1
ATOM 663 C C . LYS A 1 87 ? 12.558 -7.022 -18.281 1.00 53.88 87 LYS A C 1
ATOM 665 O O . LYS A 1 87 ? 13.499 -7.078 -19.099 1.00 53.88 87 LYS A O 1
#

Nearest PDB structures (foldseek):
  2ic6-assembly2_B  TM=9.142E-01  e=1.533E+00  Orthohantavirus sinnombreense

Solvent-accessible surface area (backbone atoms only — not comparable to full-atom values): 5001 Å² total; per-residue (Å²): 112,74,71,59,55,54,53,52,57,58,61,59,59,68,75,74,75,70,64,69,68,58,54,55,52,52,51,54,49,54,53,51,50,50,52,51,56,51,50,46,55,53,46,55,52,52,41,52,53,37,53,56,51,50,76,78,39,90,52,68,65,52,55,51,48,39,53,51,48,54,52,51,48,51,53,53,52,50,51,46,59,52,61,65,70,77,110

pLDDT: mean 82.57, std 19.21, range [45.19, 98.62]

Sequence (87 aa):
MKKRIVLAAVMSCLMFASTTPQVLADEHSKEGITHVKTAIKYLQEGIKHLEASLEATTDSHAERALKHAKKALKEAKWSVASAEKVK